Protein AF-A0A530RFY1-F1 (afdb_monomer_lite)

Foldseek 3Di:
DDDDDDDDDDDDDDDDDDPPPVVVLVPDDPVVNVVVVVVVVVVVVVVVVVVVVVVVVVVVVVVVVVVVVVVLVVLVVVLVVLLVQLVVLLVVCLVVVDPVSVVSNVVSVVSNVVSLVVNCVPPVPLSVLLVVLVVLLSVLSVVLSVCVVVVNNVSSVVSNVSSVVSSVVNVD

Sequence (172 aa):
MSVLEQTPHEVEALPAPSKSLGRRLASLPIAARVAALTAAGLISLIVSSILLTQALYRSADRTADTKALFDLAATAAAAHVTFGELRYWLTDLSVSLLMNSQRNAEQARERLLDQLDGLSKSSPDAVREIRVEIDDYVKRALEAADSYTQDNRIIGNALLAEARTYSTNVDA

Radius of gyration: 38.94 Å; chains: 1; bounding box: 85×67×97 Å

pLDDT: mean 86.23, std 17.05, range [37.0, 98.81]

Structure (mmCIF, N/CA/C/O backbone):
data_AF-A0A530RFY1-F1
#
_entry.id   AF-A0A530RFY1-F1
#
loop_
_atom_site.group_PDB
_atom_site.id
_atom_site.type_symbol
_atom_site.label_atom_id
_atom_site.label_alt_id
_atom_site.label_comp_id
_atom_site.label_asym_id
_atom_site.label_entity_id
_atom_site.label_seq_id
_atom_site.pdbx_PDB_ins_code
_atom_site.Cartn_x
_atom_site.Cartn_y
_atom_site.Cartn_z
_atom_site.occupancy
_atom_site.B_iso_or_equiv
_atom_site.auth_seq_id
_atom_site.auth_comp_id
_atom_site.auth_asym_id
_atom_site.auth_atom_id
_atom_site.pdbx_PDB_model_num
ATOM 1 N N . MET A 1 1 ? 68.511 -50.117 -68.910 1.00 37.00 1 MET A N 1
ATOM 2 C CA . MET A 1 1 ? 67.468 -49.495 -69.754 1.00 37.00 1 MET A CA 1
ATOM 3 C C . MET A 1 1 ? 66.432 -48.882 -68.816 1.00 37.00 1 MET A C 1
ATOM 5 O O . MET A 1 1 ? 65.957 -49.624 -67.971 1.00 37.00 1 MET A O 1
ATOM 9 N N . SER A 1 2 ? 66.181 -47.568 -68.953 1.00 40.78 2 SER A N 1
ATOM 10 C CA . SER A 1 2 ? 65.170 -46.695 -68.292 1.00 40.78 2 SER A CA 1
ATOM 11 C C . SER A 1 2 ? 65.228 -46.569 -66.758 1.00 40.78 2 SER A C 1
ATOM 13 O O . SER A 1 2 ? 65.014 -47.549 -66.062 1.00 40.78 2 SER A O 1
ATOM 15 N N . VAL A 1 3 ? 65.663 -45.453 -66.147 1.00 45.31 3 VAL A N 1
ATOM 16 C CA . VAL A 1 3 ? 65.181 -44.041 -66.160 1.00 45.31 3 VAL A CA 1
ATOM 17 C C . VAL A 1 3 ? 63.769 -43.883 -65.586 1.00 45.31 3 VAL A C 1
ATOM 19 O O . VAL A 1 3 ? 62.827 -44.369 -66.201 1.00 45.31 3 VAL A O 1
ATOM 22 N N . LEU A 1 4 ? 63.683 -43.185 -64.440 1.00 43.56 4 LEU A N 1
ATOM 23 C CA . LEU A 1 4 ? 62.616 -42.280 -63.952 1.00 43.56 4 LEU A CA 1
ATOM 24 C C . LEU A 1 4 ? 63.013 -41.844 -62.520 1.00 43.56 4 LEU A C 1
ATOM 26 O O . LEU A 1 4 ? 62.895 -42.614 -61.573 1.00 43.56 4 LEU A O 1
ATOM 30 N N . GLU A 1 5 ? 63.874 -40.833 -62.397 1.00 42.12 5 GLU A N 1
ATOM 31 C CA . GLU A 1 5 ? 63.531 -39.439 -62.040 1.00 42.12 5 GLU A CA 1
ATOM 32 C C . GLU A 1 5 ? 62.820 -39.279 -60.684 1.00 42.12 5 GLU A C 1
ATOM 34 O O . GLU A 1 5 ? 61.626 -39.515 -60.529 1.00 42.12 5 GLU A O 1
ATOM 39 N N . GLN A 1 6 ? 63.609 -38.838 -59.698 1.00 47.78 6 GLN A N 1
ATOM 40 C CA . GLN A 1 6 ? 63.170 -38.296 -58.416 1.00 47.78 6 GLN A CA 1
ATOM 41 C C . GLN A 1 6 ? 62.725 -36.837 -58.602 1.00 47.78 6 GLN A C 1
ATOM 43 O O . GLN A 1 6 ? 63.514 -36.008 -59.051 1.00 47.78 6 GLN A O 1
ATOM 48 N N . THR A 1 7 ? 61.511 -36.498 -58.175 1.00 48.09 7 THR A N 1
ATOM 49 C CA . THR A 1 7 ? 61.071 -35.108 -57.963 1.00 48.09 7 THR A CA 1
ATOM 50 C C . THR A 1 7 ? 61.105 -34.780 -56.465 1.00 48.09 7 THR A C 1
ATOM 52 O O . THR A 1 7 ? 60.505 -35.530 -55.688 1.00 48.09 7 THR A O 1
ATOM 55 N N . PRO A 1 8 ? 61.776 -33.702 -56.018 1.00 50.97 8 PRO A N 1
ATOM 56 C CA . PRO A 1 8 ? 61.809 -33.319 -54.612 1.00 50.97 8 PRO A CA 1
ATOM 57 C C . PRO A 1 8 ? 60.616 -32.433 -54.221 1.00 50.97 8 PRO A C 1
ATOM 59 O O . PRO A 1 8 ? 60.064 -31.696 -55.032 1.00 50.97 8 PRO A O 1
ATOM 62 N N . HIS A 1 9 ? 60.258 -32.526 -52.941 1.00 47.88 9 HIS A N 1
ATOM 63 C CA . HIS A 1 9 ? 59.235 -31.758 -52.235 1.00 47.88 9 HIS A CA 1
ATOM 64 C C . HIS A 1 9 ? 59.316 -30.241 -52.471 1.00 47.88 9 HIS A C 1
ATOM 66 O O . HIS A 1 9 ? 60.335 -29.617 -52.177 1.00 47.88 9 HIS A O 1
ATOM 72 N N . GLU A 1 10 ? 58.204 -29.644 -52.899 1.00 45.47 10 GLU A N 1
ATOM 73 C CA . GLU A 1 10 ? 58.006 -28.196 -52.912 1.00 45.47 10 GLU A CA 1
ATOM 74 C C . GLU A 1 10 ? 57.271 -27.788 -51.625 1.00 45.47 10 GLU A C 1
ATOM 76 O O . GLU A 1 10 ? 56.160 -28.235 -51.341 1.00 45.47 10 GLU A O 1
ATOM 81 N N . VAL A 1 11 ? 57.951 -27.001 -50.791 1.00 52.50 11 VAL A N 1
ATOM 82 C CA . VAL A 1 11 ? 57.435 -26.463 -49.528 1.00 52.50 11 VAL A CA 1
ATOM 83 C C . VAL A 1 11 ? 56.533 -25.271 -49.851 1.00 52.50 11 VAL A C 1
ATOM 85 O O . VAL A 1 11 ? 57.000 -24.266 -50.384 1.00 52.50 11 VAL A O 1
ATOM 88 N N . GLU A 1 12 ? 55.248 -25.380 -49.518 1.00 49.00 12 GLU A N 1
ATOM 89 C CA . GLU A 1 12 ? 54.238 -24.336 -49.709 1.00 49.00 12 GLU A CA 1
ATOM 90 C C . GLU A 1 12 ? 54.563 -23.103 -48.843 1.00 49.00 12 GLU A C 1
ATOM 92 O O . GLU A 1 12 ? 54.410 -23.095 -47.620 1.00 49.00 12 GLU A O 1
ATOM 97 N N . ALA A 1 13 ? 55.073 -22.050 -49.483 1.00 52.84 13 ALA A N 1
ATOM 98 C CA . ALA A 1 13 ? 55.362 -20.774 -48.845 1.00 52.84 13 ALA A CA 1
ATOM 99 C C . ALA A 1 13 ? 54.069 -19.960 -48.655 1.00 52.84 13 ALA A C 1
ATOM 101 O O . ALA A 1 13 ? 53.411 -19.575 -49.621 1.00 52.84 13 ALA A O 1
ATOM 102 N N . LEU A 1 14 ? 53.736 -19.647 -47.399 1.00 57.25 14 LEU A N 1
ATOM 103 C CA . LEU A 1 14 ? 52.665 -18.715 -47.025 1.00 57.25 14 LEU A CA 1
ATOM 104 C C . LEU A 1 14 ? 52.838 -17.348 -47.733 1.00 57.25 14 LEU A C 1
ATOM 106 O O . LEU A 1 14 ? 53.945 -16.797 -47.725 1.00 57.25 14 LEU A O 1
ATOM 110 N N . PRO A 1 15 ? 51.774 -16.744 -48.301 1.00 54.53 15 PRO A N 1
ATOM 111 C CA . PRO A 1 15 ? 51.888 -15.470 -49.004 1.00 54.53 15 PRO A CA 1
ATOM 112 C C . PRO A 1 15 ? 52.220 -14.310 -48.049 1.00 54.53 15 PRO A C 1
ATOM 114 O O . PRO A 1 15 ? 51.528 -14.050 -47.065 1.00 54.53 15 PRO A O 1
ATOM 117 N N . ALA A 1 16 ? 53.290 -13.583 -48.380 1.00 60.00 16 ALA A N 1
ATOM 118 C CA . ALA A 1 16 ? 53.747 -12.378 -47.690 1.00 60.00 16 ALA A CA 1
ATOM 119 C C . ALA A 1 16 ? 52.758 -11.195 -47.843 1.00 60.00 16 ALA A C 1
ATOM 121 O O . ALA A 1 16 ? 52.100 -11.066 -48.879 1.00 60.00 16 ALA A O 1
ATOM 122 N N . PRO A 1 17 ? 52.682 -10.273 -46.861 1.00 54.69 17 PRO A N 1
ATOM 123 C CA . PRO A 1 17 ? 51.712 -9.178 -46.866 1.00 54.69 17 PRO A CA 1
ATOM 124 C C . PRO A 1 17 ? 51.957 -8.179 -48.009 1.00 54.69 17 PRO A C 1
ATOM 126 O O . PRO A 1 17 ? 53.096 -7.881 -48.381 1.00 54.69 17 PRO A O 1
ATOM 129 N N . SER A 1 18 ? 50.868 -7.636 -48.560 1.00 58.34 18 SER A N 1
ATOM 130 C CA . SER A 1 18 ? 50.826 -6.785 -49.754 1.00 58.34 18 SER A CA 1
ATOM 131 C C . SER A 1 18 ? 51.663 -5.497 -49.630 1.00 58.34 18 SER A C 1
ATOM 133 O O . SER A 1 18 ? 51.172 -4.439 -49.238 1.00 58.34 18 SER A O 1
ATOM 135 N N . LYS A 1 19 ? 52.934 -5.543 -50.046 1.00 54.78 19 LYS A N 1
ATOM 136 C CA . LYS A 1 19 ? 53.836 -4.372 -50.144 1.00 54.78 19 LYS A CA 1
ATOM 137 C C . LYS A 1 19 ? 53.555 -3.456 -51.355 1.00 54.78 19 LYS A C 1
ATOM 139 O O . LYS A 1 19 ? 54.286 -2.492 -51.582 1.00 54.78 19 LYS A O 1
ATOM 144 N N . SER A 1 20 ? 52.527 -3.737 -52.161 1.00 59.12 20 SER A N 1
ATOM 145 C CA . SER A 1 20 ? 52.275 -3.047 -53.440 1.00 59.12 20 SER A CA 1
ATOM 146 C C . SER A 1 20 ? 51.588 -1.682 -53.298 1.00 59.12 20 SER A C 1
ATOM 148 O O . SER A 1 20 ? 51.844 -0.785 -54.102 1.00 59.12 20 SER A O 1
ATOM 150 N N . LEU A 1 21 ? 50.766 -1.489 -52.263 1.00 58.84 21 LEU A N 1
ATOM 151 C CA . LEU A 1 21 ? 50.015 -0.247 -52.035 1.00 58.84 21 LEU A CA 1
ATOM 152 C C . LEU A 1 21 ? 50.929 0.928 -51.655 1.00 58.84 21 LEU A C 1
ATOM 154 O O . LEU A 1 21 ? 50.822 2.008 -52.234 1.00 58.84 21 LEU A O 1
ATOM 158 N N . GLY A 1 22 ? 51.894 0.703 -50.757 1.00 59.41 22 GLY A N 1
ATOM 159 C CA . GLY A 1 22 ? 52.815 1.750 -50.292 1.00 59.41 22 GLY A CA 1
ATOM 160 C C . GLY A 1 22 ? 53.727 2.306 -51.393 1.00 59.41 22 GLY A C 1
ATOM 161 O O . GLY A 1 22 ? 53.972 3.509 -51.446 1.00 59.41 22 GLY A O 1
ATOM 162 N N . ARG A 1 23 ? 54.172 1.457 -52.331 1.00 61.53 23 ARG A N 1
ATOM 163 C CA . ARG A 1 23 ? 55.023 1.879 -53.461 1.00 61.53 23 ARG A CA 1
ATOM 164 C C . ARG A 1 23 ? 54.277 2.744 -54.482 1.00 61.53 23 ARG A C 1
ATOM 166 O O . ARG A 1 23 ? 54.879 3.656 -55.035 1.00 61.53 23 ARG A O 1
ATOM 173 N N . ARG A 1 24 ? 52.980 2.495 -54.700 1.00 60.75 24 ARG A N 1
ATOM 174 C CA . ARG A 1 24 ? 52.136 3.270 -55.632 1.00 60.75 24 ARG A CA 1
ATOM 175 C C . ARG A 1 24 ? 51.738 4.641 -55.077 1.00 60.75 24 ARG A C 1
ATOM 177 O O . ARG A 1 24 ? 51.639 5.603 -55.828 1.00 60.75 24 ARG A O 1
ATOM 184 N N . LEU A 1 25 ? 51.570 4.758 -53.760 1.00 58.75 25 LEU A N 1
ATOM 185 C CA . LEU A 1 25 ? 51.363 6.049 -53.091 1.00 58.75 25 LEU A CA 1
ATOM 186 C C . LEU A 1 25 ? 52.637 6.913 -53.095 1.00 58.75 25 LEU A C 1
ATOM 188 O O . LEU A 1 25 ? 52.562 8.138 -53.194 1.00 58.75 25 LEU A O 1
ATOM 192 N N . ALA A 1 26 ? 53.812 6.278 -53.050 1.00 63.31 26 ALA A N 1
ATOM 193 C CA . ALA A 1 26 ? 55.115 6.941 -53.038 1.00 63.31 26 ALA A CA 1
ATOM 194 C C . ALA A 1 26 ? 55.567 7.519 -54.396 1.00 63.31 26 ALA A C 1
ATOM 196 O O . ALA A 1 26 ? 56.585 8.210 -54.435 1.00 63.31 26 ALA A O 1
ATOM 197 N N . SER A 1 27 ? 54.826 7.291 -55.485 1.00 69.19 27 SER A N 1
ATOM 198 C CA . SER A 1 27 ? 55.075 7.901 -56.803 1.00 69.19 27 SER A CA 1
ATOM 199 C C . SER A 1 27 ? 54.129 9.061 -57.135 1.00 69.19 27 SER A C 1
ATOM 201 O O . SER A 1 27 ? 54.271 9.687 -58.179 1.00 69.19 27 SER A O 1
ATOM 203 N N . LEU A 1 28 ? 53.161 9.365 -56.265 1.00 70.81 28 LEU A N 1
ATOM 204 C CA . LEU A 1 28 ? 52.209 10.461 -56.467 1.00 70.81 28 LEU A CA 1
ATOM 205 C C . LEU A 1 28 ? 52.818 11.821 -56.089 1.00 70.81 28 LEU A C 1
ATOM 207 O O . LEU A 1 28 ? 53.654 11.867 -55.175 1.00 70.81 28 LEU A O 1
ATOM 211 N N . PRO A 1 29 ? 52.378 12.932 -56.714 1.00 80.12 29 PRO A N 1
ATOM 212 C CA . PRO A 1 29 ? 52.740 14.275 -56.268 1.00 80.12 29 PRO A CA 1
ATOM 213 C C . PRO A 1 29 ? 52.280 14.497 -54.820 1.00 80.12 29 PRO A C 1
ATOM 215 O O . PRO A 1 29 ? 51.269 13.945 -54.381 1.00 80.12 29 PRO A O 1
ATOM 218 N N . ILE A 1 30 ? 53.022 15.312 -54.066 1.00 78.88 30 ILE A N 1
ATOM 219 C CA . ILE A 1 30 ? 52.815 15.531 -52.621 1.00 78.88 30 ILE A CA 1
ATOM 220 C C . ILE A 1 30 ? 51.365 15.939 -52.314 1.00 78.88 30 ILE A C 1
ATOM 222 O O . ILE A 1 30 ? 50.759 15.391 -51.395 1.00 78.88 30 ILE A O 1
ATOM 226 N N . ALA A 1 31 ? 50.772 16.807 -53.142 1.00 79.69 31 ALA A N 1
ATOM 227 C CA . ALA A 1 31 ? 49.379 17.238 -53.009 1.00 79.69 31 ALA A CA 1
ATOM 228 C C . ALA A 1 31 ? 48.372 16.071 -53.056 1.00 79.69 31 ALA A C 1
ATOM 230 O O . ALA A 1 31 ? 47.438 16.031 -52.259 1.00 79.69 31 ALA A O 1
ATOM 231 N N . ALA A 1 32 ? 48.589 15.079 -53.926 1.00 80.44 32 ALA A N 1
ATOM 232 C CA . ALA A 1 32 ? 47.716 13.909 -54.026 1.00 80.44 32 ALA A CA 1
ATOM 233 C C . ALA A 1 32 ? 47.845 12.977 -52.808 1.00 80.44 32 ALA A C 1
ATOM 235 O O . ALA A 1 32 ? 46.864 12.365 -52.394 1.00 80.44 32 ALA A O 1
ATOM 236 N N . ARG A 1 33 ? 49.031 12.898 -52.188 1.00 81.62 33 ARG A N 1
ATOM 237 C CA . ARG A 1 33 ? 49.229 12.126 -50.947 1.00 81.62 33 ARG A CA 1
ATOM 238 C C . ARG A 1 33 ? 48.531 12.776 -49.761 1.00 81.62 33 ARG A C 1
ATOM 240 O O . ARG A 1 33 ? 47.901 12.077 -48.975 1.00 81.62 33 ARG A O 1
ATOM 247 N N . VAL A 1 34 ? 48.629 14.102 -49.654 1.00 84.62 34 VAL A N 1
ATOM 248 C CA . VAL A 1 34 ? 47.925 14.871 -48.621 1.00 84.62 34 VAL A CA 1
ATOM 249 C C . VAL A 1 34 ? 46.415 14.712 -48.792 1.00 84.62 34 VAL A C 1
ATOM 251 O O . VAL A 1 34 ? 45.743 14.348 -47.833 1.00 84.62 34 VAL A O 1
ATOM 254 N N . ALA A 1 35 ? 45.894 14.854 -50.016 1.00 86.75 35 ALA A N 1
ATOM 255 C CA . ALA A 1 35 ? 44.474 14.638 -50.301 1.00 86.75 35 ALA A CA 1
ATOM 256 C C . ALA A 1 35 ? 44.002 13.219 -49.924 1.00 86.75 35 ALA A C 1
ATOM 258 O O . ALA A 1 35 ? 42.944 13.064 -49.316 1.00 86.75 35 ALA A O 1
ATOM 259 N N . ALA A 1 36 ? 44.803 12.188 -50.217 1.00 85.94 36 ALA A N 1
ATOM 260 C CA . ALA A 1 36 ? 44.495 10.809 -49.839 1.00 85.94 36 ALA A CA 1
ATOM 261 C C . ALA A 1 36 ? 44.482 10.597 -48.312 1.00 85.94 36 ALA A C 1
ATOM 263 O O . ALA A 1 36 ? 43.604 9.905 -47.799 1.00 85.94 36 ALA A O 1
ATOM 264 N N . LEU A 1 37 ? 45.414 11.215 -47.576 1.00 87.31 37 LEU A N 1
ATOM 265 C CA . LEU A 1 37 ? 45.457 11.158 -46.109 1.00 87.31 37 LEU A CA 1
ATOM 266 C C . LEU A 1 37 ? 44.245 11.849 -45.477 1.00 87.31 37 LEU A C 1
ATOM 268 O O . LEU A 1 37 ? 43.631 11.296 -44.566 1.00 87.31 37 LEU A O 1
ATOM 272 N N . THR A 1 38 ? 43.862 13.023 -45.979 1.00 90.69 38 THR A N 1
ATOM 273 C CA . THR A 1 38 ? 42.673 13.738 -45.501 1.00 90.69 38 THR A CA 1
ATOM 274 C C . THR A 1 38 ? 41.399 12.947 -45.785 1.00 90.69 38 THR A C 1
ATOM 276 O O . THR A 1 38 ? 40.555 12.814 -44.901 1.00 90.69 38 THR A O 1
ATOM 279 N N . ALA A 1 39 ? 41.278 12.359 -46.980 1.00 90.62 39 ALA A N 1
ATOM 280 C CA . ALA A 1 39 ? 40.149 11.502 -47.330 1.00 90.62 39 ALA A CA 1
ATOM 281 C C . ALA A 1 39 ? 40.060 10.271 -46.414 1.00 90.62 39 ALA A C 1
ATOM 283 O O . ALA A 1 39 ? 38.983 9.957 -45.912 1.00 90.62 39 ALA A O 1
ATOM 284 N N . ALA A 1 40 ? 41.188 9.615 -46.125 1.00 90.88 40 ALA A N 1
ATOM 285 C CA . ALA A 1 40 ? 41.234 8.495 -45.186 1.00 90.88 40 ALA A CA 1
ATOM 286 C C . ALA A 1 40 ? 40.825 8.915 -43.763 1.00 90.88 40 ALA A C 1
ATOM 288 O O . ALA A 1 40 ? 40.070 8.201 -43.102 1.00 90.88 40 ALA A O 1
ATOM 289 N N . GLY A 1 41 ? 41.267 10.092 -43.308 1.00 91.19 41 GLY A N 1
ATOM 290 C CA . GLY A 1 41 ? 40.858 10.665 -42.025 1.00 91.19 41 GLY A CA 1
ATOM 291 C C . GLY A 1 41 ? 39.352 10.926 -41.949 1.00 91.19 41 GLY A C 1
ATOM 292 O O . GLY A 1 41 ? 38.708 10.525 -40.983 1.00 91.19 41 GLY A O 1
ATOM 293 N N . LEU A 1 42 ? 38.766 11.524 -42.990 1.00 94.56 42 LEU A N 1
ATOM 294 C CA . LEU A 1 42 ? 37.323 11.772 -43.066 1.00 94.56 42 LEU A CA 1
ATOM 295 C C . LEU A 1 42 ? 36.514 10.472 -43.073 1.00 94.56 42 LEU A C 1
ATOM 297 O O . LEU A 1 42 ? 35.532 10.360 -42.342 1.00 94.56 42 LEU A O 1
ATOM 301 N N . ILE A 1 43 ? 36.946 9.468 -43.840 1.00 94.25 43 ILE A N 1
ATOM 302 C CA . ILE A 1 43 ? 36.303 8.147 -43.858 1.00 94.25 43 ILE A CA 1
ATOM 303 C C . ILE A 1 43 ? 36.362 7.509 -42.467 1.00 94.25 43 ILE A C 1
ATOM 305 O O . ILE A 1 43 ? 35.352 6.993 -41.996 1.00 94.25 43 ILE A O 1
ATOM 309 N N . SER A 1 44 ? 37.505 7.593 -41.780 1.00 92.25 44 SER A N 1
ATOM 310 C CA . SER A 1 44 ? 37.652 7.095 -40.408 1.00 92.25 44 SER A CA 1
ATOM 311 C C . SER A 1 44 ? 36.664 7.763 -39.442 1.00 92.25 44 SER A C 1
ATOM 313 O O . SER A 1 44 ? 36.008 7.076 -38.658 1.00 92.25 44 SER A O 1
ATOM 315 N N . LEU A 1 45 ? 36.474 9.084 -39.543 1.00 92.38 45 LEU A N 1
ATOM 316 C CA . LEU A 1 45 ? 35.499 9.816 -38.725 1.00 92.38 45 LEU A CA 1
ATOM 317 C C . LEU A 1 45 ? 34.054 9.408 -39.028 1.00 92.38 45 LEU A C 1
ATOM 319 O O . LEU A 1 45 ? 33.276 9.207 -38.098 1.00 92.38 45 LEU A O 1
ATOM 323 N N . ILE A 1 46 ? 33.698 9.245 -40.304 1.00 93.19 46 ILE A N 1
ATOM 324 C CA . ILE A 1 46 ? 32.353 8.820 -40.718 1.00 93.19 46 ILE A CA 1
ATOM 325 C C . ILE A 1 46 ? 32.064 7.403 -40.212 1.00 93.19 46 ILE A C 1
ATOM 327 O O . ILE A 1 46 ? 31.015 7.163 -39.620 1.00 93.19 46 ILE A O 1
ATOM 331 N N . VAL A 1 47 ? 33.008 6.474 -40.383 1.00 93.00 47 VAL A N 1
ATOM 332 C CA . VAL A 1 47 ? 32.878 5.096 -39.890 1.00 93.00 47 VAL A CA 1
ATOM 333 C C . VAL A 1 47 ? 32.761 5.081 -38.369 1.00 93.00 47 VAL A C 1
ATOM 335 O O . VAL A 1 47 ? 31.862 4.433 -37.841 1.00 93.00 47 VAL A O 1
ATOM 338 N N . SER A 1 48 ? 33.606 5.835 -37.663 1.00 91.00 48 SER A N 1
ATOM 339 C CA . SER A 1 48 ? 33.537 5.963 -36.205 1.00 91.00 48 SER A CA 1
ATOM 340 C C . SER A 1 48 ? 32.185 6.516 -35.748 1.00 91.00 48 SER A C 1
ATOM 342 O O . SER A 1 48 ? 31.558 5.949 -34.857 1.00 91.00 48 SER A O 1
ATOM 344 N N . SER A 1 49 ? 31.679 7.559 -36.413 1.00 89.69 49 SER A N 1
ATOM 345 C CA . SER A 1 49 ? 30.365 8.137 -36.127 1.00 89.69 49 SER A CA 1
ATOM 346 C C . SER A 1 49 ? 29.241 7.121 -36.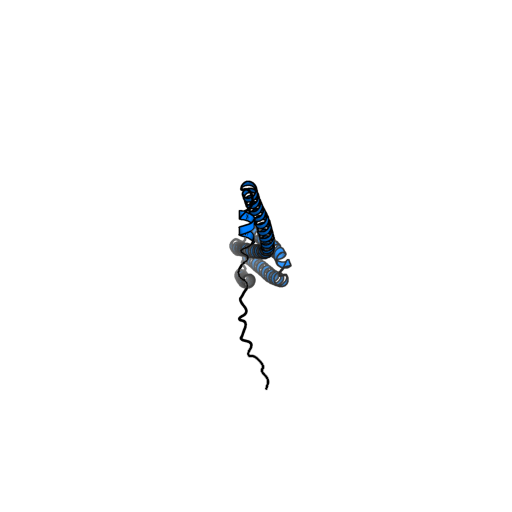330 1.00 89.69 49 SER A C 1
ATOM 348 O O . SER A 1 49 ? 28.413 6.966 -35.439 1.00 89.69 49 SER A O 1
ATOM 350 N N . ILE A 1 50 ? 29.239 6.374 -37.438 1.00 89.31 50 ILE A N 1
ATOM 351 C CA . ILE A 1 50 ? 28.226 5.344 -37.713 1.00 89.31 50 ILE A CA 1
ATOM 352 C C . ILE A 1 50 ? 28.290 4.220 -36.672 1.00 89.31 50 ILE A C 1
ATOM 354 O O . ILE A 1 50 ? 27.255 3.813 -36.142 1.00 89.31 50 ILE A O 1
ATOM 358 N N . LEU A 1 51 ? 29.491 3.732 -36.348 1.00 86.88 51 LEU A N 1
ATOM 359 C CA . LEU A 1 51 ? 29.680 2.684 -35.344 1.00 86.88 51 LEU A CA 1
ATOM 360 C C . LEU A 1 51 ? 29.229 3.149 -33.956 1.00 86.88 51 LEU A C 1
ATOM 362 O O . LEU A 1 51 ? 28.553 2.394 -33.255 1.00 86.88 51 LEU A O 1
ATOM 366 N N . LEU A 1 52 ? 29.539 4.394 -33.582 1.00 84.31 52 LEU A N 1
ATOM 367 C CA . LEU A 1 52 ? 29.117 4.991 -32.319 1.00 84.31 52 LEU A CA 1
ATOM 368 C C . LEU A 1 52 ? 27.594 5.135 -32.263 1.00 84.31 52 LEU A C 1
ATOM 370 O O . LEU A 1 52 ? 26.978 4.716 -31.289 1.00 84.31 52 LEU A O 1
ATOM 374 N N . THR A 1 53 ? 26.965 5.639 -33.325 1.00 83.19 53 THR A N 1
ATOM 375 C CA . THR A 1 53 ? 25.506 5.753 -33.423 1.00 83.19 53 THR A CA 1
ATOM 376 C C . THR A 1 53 ? 24.830 4.383 -33.322 1.00 83.19 53 THR A C 1
ATOM 378 O O . THR A 1 53 ? 23.885 4.220 -32.555 1.00 83.19 53 THR A O 1
ATOM 381 N N . GLN A 1 54 ? 25.341 3.357 -34.008 1.00 79.56 54 GLN A N 1
ATOM 382 C CA . GLN A 1 54 ? 24.807 1.993 -33.909 1.00 79.56 54 GLN A CA 1
ATOM 383 C C . GLN A 1 54 ? 25.016 1.355 -32.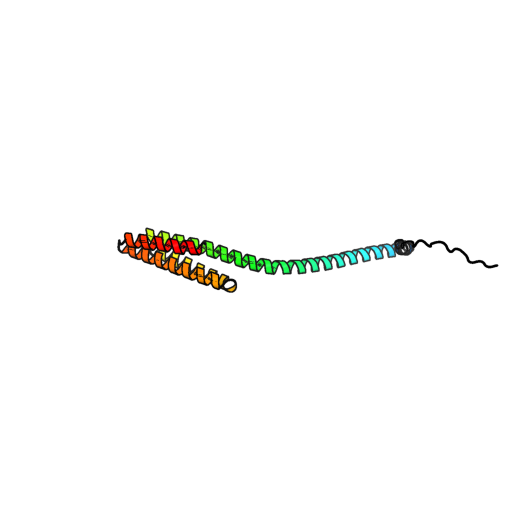530 1.00 79.56 54 GLN A C 1
ATOM 385 O O . GLN A 1 54 ? 24.198 0.536 -32.108 1.00 79.56 54 GLN A O 1
ATOM 390 N N . ALA A 1 55 ? 26.119 1.664 -31.846 1.00 76.88 55 ALA A N 1
ATOM 391 C CA . ALA A 1 55 ? 26.371 1.197 -30.486 1.00 76.88 55 ALA A CA 1
ATOM 392 C C . ALA A 1 55 ? 25.444 1.890 -29.477 1.00 76.88 55 ALA A C 1
ATOM 394 O O . ALA A 1 55 ? 24.910 1.227 -28.588 1.00 76.88 55 ALA A O 1
ATOM 395 N N . LEU A 1 56 ? 25.194 3.192 -29.649 1.00 72.31 56 LEU A N 1
ATOM 396 C CA . LEU A 1 56 ? 24.260 3.967 -28.833 1.00 72.31 56 LEU A CA 1
ATOM 397 C C . LEU A 1 56 ? 22.813 3.496 -29.017 1.00 72.31 56 LEU A C 1
ATOM 399 O O . LEU A 1 56 ? 22.148 3.238 -28.020 1.00 72.31 56 LEU A O 1
ATOM 403 N N . TYR A 1 57 ? 22.351 3.275 -30.254 1.00 70.94 57 TYR A N 1
ATOM 404 C CA . TYR A 1 57 ? 21.005 2.737 -30.501 1.00 70.94 57 TYR A CA 1
ATOM 405 C C . TYR A 1 57 ? 20.821 1.327 -29.918 1.00 70.94 57 TYR A C 1
ATOM 407 O O . TYR A 1 57 ? 19.819 1.062 -29.264 1.00 70.94 57 TYR A O 1
ATOM 415 N N . ARG A 1 58 ? 21.822 0.443 -30.040 1.00 66.50 58 ARG A N 1
ATOM 416 C CA . ARG A 1 58 ? 21.789 -0.892 -29.406 1.00 66.50 58 ARG A CA 1
ATOM 417 C C . ARG A 1 58 ? 21.848 -0.858 -27.874 1.00 66.50 58 ARG A C 1
ATOM 419 O O . ARG A 1 58 ? 21.441 -1.826 -27.236 1.00 66.50 58 ARG A O 1
ATOM 426 N N . SER A 1 59 ? 22.394 0.208 -27.288 1.00 61.09 59 SER A N 1
ATOM 427 C CA . SER A 1 59 ? 22.486 0.383 -25.830 1.00 61.09 59 SER A CA 1
ATOM 428 C C . SER A 1 59 ? 21.226 1.037 -25.252 1.00 61.09 59 SER A C 1
ATOM 430 O O . SER A 1 59 ? 20.839 0.734 -24.124 1.00 61.09 59 SER A O 1
ATOM 432 N N . ALA A 1 60 ? 20.551 1.879 -26.039 1.00 61.53 60 ALA A N 1
ATOM 433 C CA . ALA A 1 60 ? 19.270 2.479 -25.686 1.00 61.53 60 ALA A CA 1
ATOM 434 C C . ALA A 1 60 ? 18.164 1.418 -25.526 1.00 61.53 60 ALA A C 1
ATOM 436 O O . ALA A 1 60 ? 17.461 1.440 -24.519 1.00 61.53 60 ALA A O 1
ATOM 437 N N . ASP A 1 61 ? 18.083 0.429 -26.427 1.00 62.88 61 ASP A N 1
ATOM 438 C CA . ASP A 1 61 ? 17.077 -0.648 -26.341 1.00 62.88 61 ASP A CA 1
ATOM 439 C C . ASP A 1 61 ? 17.217 -1.509 -25.074 1.00 62.88 61 ASP A C 1
ATOM 441 O O . ASP A 1 61 ? 16.222 -1.861 -24.448 1.00 62.88 61 ASP A O 1
ATOM 445 N N . ARG A 1 62 ? 18.443 -1.775 -24.600 1.00 59.00 62 ARG A N 1
ATOM 446 C CA . ARG A 1 62 ? 18.658 -2.527 -23.342 1.00 59.00 62 ARG A CA 1
ATOM 447 C C . ARG A 1 62 ? 18.257 -1.747 -22.083 1.00 59.00 62 ARG A C 1
ATOM 449 O O . ARG A 1 62 ? 18.110 -2.330 -21.009 1.00 59.00 62 ARG A O 1
ATOM 456 N N . THR A 1 63 ? 18.098 -0.430 -22.199 1.00 61.44 63 THR A N 1
ATOM 457 C CA . THR A 1 63 ? 17.706 0.439 -21.082 1.00 61.44 63 THR A CA 1
ATOM 458 C C . THR A 1 63 ? 16.187 0.428 -20.875 1.00 61.44 63 THR A C 1
ATOM 460 O O . THR A 1 63 ? 15.730 0.595 -19.745 1.00 61.44 63 THR A O 1
ATOM 463 N N . ALA A 1 64 ? 15.398 0.170 -21.924 1.00 65.31 64 ALA A N 1
ATOM 464 C CA . ALA A 1 64 ? 13.937 0.154 -21.846 1.00 65.31 64 ALA A CA 1
ATOM 465 C C . ALA A 1 64 ? 13.397 -1.013 -20.997 1.00 65.31 64 ALA A C 1
ATOM 467 O O . ALA A 1 64 ? 12.598 -0.783 -20.090 1.00 65.31 64 ALA A O 1
ATOM 468 N N . ASP A 1 65 ? 13.896 -2.236 -21.203 1.00 65.69 65 ASP A N 1
ATOM 469 C CA . ASP A 1 65 ? 13.490 -3.408 -20.405 1.00 65.69 65 ASP A CA 1
ATOM 470 C C . ASP A 1 65 ? 13.900 -3.266 -18.933 1.00 65.69 65 ASP A C 1
ATOM 472 O O . ASP A 1 65 ? 13.155 -3.592 -18.008 1.00 65.69 65 ASP A O 1
ATOM 476 N N . THR A 1 66 ? 15.080 -2.689 -18.710 1.00 74.50 66 THR A N 1
ATOM 477 C CA . THR A 1 66 ? 15.599 -2.390 -17.375 1.00 74.50 66 THR A CA 1
ATOM 478 C C . THR A 1 66 ? 14.720 -1.356 -16.656 1.00 74.50 66 THR A C 1
ATOM 480 O O . THR A 1 66 ? 14.486 -1.466 -15.452 1.00 74.50 66 THR A O 1
ATOM 483 N N . LYS A 1 67 ? 14.168 -0.379 -17.388 1.00 83.88 67 LYS A N 1
ATOM 484 C CA . LYS A 1 67 ? 13.252 0.625 -16.834 1.00 83.88 67 LYS A CA 1
ATOM 485 C C . LYS A 1 67 ? 11.964 -0.008 -16.301 1.00 83.88 67 LYS A C 1
ATOM 487 O O . LYS A 1 67 ? 11.547 0.343 -15.204 1.00 83.88 67 LYS A O 1
ATOM 492 N N . ALA A 1 68 ? 11.357 -0.942 -17.035 1.00 83.56 68 ALA A N 1
ATOM 493 C CA . ALA A 1 68 ? 10.109 -1.580 -16.610 1.00 83.56 68 ALA A CA 1
ATOM 494 C C . ALA A 1 68 ? 10.271 -2.350 -15.287 1.00 83.56 68 ALA A C 1
ATOM 496 O O . ALA A 1 68 ? 9.416 -2.263 -14.405 1.00 83.56 68 ALA A O 1
ATOM 497 N N . LEU A 1 69 ? 11.398 -3.048 -15.118 1.00 86.31 69 LEU A N 1
ATOM 498 C CA . LEU A 1 69 ? 11.728 -3.729 -13.863 1.00 86.31 69 LEU A CA 1
ATOM 499 C C . LEU A 1 69 ? 11.950 -2.741 -12.713 1.00 86.31 69 LEU A C 1
ATOM 501 O O . LEU A 1 69 ? 11.463 -2.973 -11.607 1.00 86.31 69 LEU A O 1
ATOM 505 N N . PHE A 1 70 ? 12.643 -1.627 -12.966 1.00 90.81 70 PHE A N 1
ATOM 506 C CA . PHE A 1 70 ? 12.820 -0.580 -11.959 1.00 90.81 70 PHE A CA 1
ATOM 507 C C . PHE A 1 70 ? 11.501 0.088 -11.564 1.00 90.81 70 PHE A C 1
ATOM 509 O O . PHE A 1 70 ? 11.279 0.301 -10.376 1.00 90.81 70 PHE A O 1
ATOM 516 N N . ASP A 1 71 ? 10.614 0.377 -12.517 1.00 90.38 71 ASP A N 1
ATOM 517 C CA . ASP A 1 71 ? 9.297 0.960 -12.239 1.00 90.38 71 ASP A CA 1
ATOM 518 C C . ASP A 1 71 ? 8.432 0.004 -11.393 1.00 90.38 71 ASP A C 1
ATOM 520 O O . ASP A 1 71 ? 7.757 0.434 -10.452 1.00 90.38 71 ASP A O 1
ATOM 524 N N . LEU A 1 72 ? 8.484 -1.302 -11.691 1.00 91.56 72 LEU A N 1
ATOM 525 C CA . LEU A 1 72 ? 7.799 -2.336 -10.913 1.00 91.56 72 LEU A CA 1
ATOM 526 C C . LEU A 1 72 ? 8.345 -2.402 -9.481 1.00 91.56 72 LEU A C 1
ATOM 528 O O . LEU A 1 72 ? 7.572 -2.350 -8.525 1.00 91.56 72 LEU A O 1
ATOM 532 N N . ALA A 1 73 ? 9.670 -2.457 -9.327 1.00 93.38 73 ALA A N 1
ATOM 533 C CA . ALA A 1 73 ? 10.322 -2.473 -8.020 1.00 93.38 73 ALA A CA 1
ATOM 534 C C . ALA A 1 73 ? 10.036 -1.195 -7.215 1.00 93.38 73 ALA A C 1
ATOM 536 O O . ALA A 1 73 ? 9.780 -1.266 -6.016 1.00 93.38 73 ALA A O 1
ATOM 537 N N . ALA A 1 74 ? 10.023 -0.030 -7.869 1.00 94.56 74 ALA A N 1
ATOM 538 C CA . ALA A 1 74 ? 9.698 1.243 -7.235 1.00 94.56 74 ALA A CA 1
ATOM 539 C C . ALA A 1 74 ? 8.243 1.281 -6.749 1.00 94.56 74 ALA A C 1
ATOM 541 O O . ALA A 1 74 ? 7.977 1.745 -5.641 1.00 94.56 74 ALA A O 1
ATOM 542 N N . THR A 1 75 ? 7.308 0.750 -7.541 1.00 95.88 75 THR A N 1
ATOM 543 C CA . THR A 1 75 ? 5.892 0.665 -7.158 1.00 95.88 75 THR A CA 1
ATOM 544 C C . THR A 1 75 ? 5.696 -0.310 -5.995 1.00 95.88 75 THR A C 1
ATOM 546 O O . THR A 1 75 ? 4.977 0.008 -5.052 1.00 95.88 75 THR A O 1
ATOM 549 N N . ALA A 1 76 ? 6.387 -1.454 -6.003 1.00 96.31 76 ALA A N 1
ATOM 550 C CA . ALA A 1 76 ? 6.364 -2.411 -4.896 1.00 96.31 76 ALA A CA 1
ATOM 551 C C . ALA A 1 76 ? 6.950 -1.816 -3.605 1.00 96.31 76 ALA A C 1
ATOM 553 O O . ALA A 1 76 ? 6.359 -1.949 -2.536 1.00 96.31 76 ALA A O 1
ATOM 554 N N . ALA A 1 77 ? 8.067 -1.089 -3.700 1.00 96.31 77 ALA A N 1
ATOM 555 C CA . ALA A 1 77 ? 8.652 -0.389 -2.560 1.00 96.31 77 ALA A CA 1
ATOM 556 C C . ALA A 1 77 ? 7.712 0.697 -2.006 1.00 96.31 77 ALA A C 1
ATOM 558 O O . ALA A 1 77 ? 7.556 0.819 -0.792 1.00 96.31 77 ALA A O 1
ATOM 559 N N . ALA A 1 78 ? 7.047 1.457 -2.882 1.00 97.31 78 ALA A N 1
ATOM 560 C CA . ALA A 1 78 ? 6.057 2.453 -2.478 1.00 97.31 78 ALA A CA 1
ATOM 561 C C . ALA A 1 78 ? 4.839 1.816 -1.784 1.00 97.31 78 ALA A C 1
ATOM 563 O O . ALA A 1 78 ? 4.385 2.340 -0.764 1.00 97.31 78 ALA A O 1
ATOM 564 N N . ALA A 1 79 ? 4.364 0.670 -2.284 1.00 98.12 79 ALA A N 1
ATOM 565 C CA . ALA A 1 79 ? 3.316 -0.126 -1.645 1.00 98.12 79 ALA A CA 1
ATOM 566 C C . ALA A 1 79 ? 3.727 -0.575 -0.240 1.00 98.12 79 ALA A C 1
ATOM 568 O O . ALA A 1 79 ? 2.991 -0.346 0.715 1.00 98.12 79 ALA A O 1
ATOM 569 N N . HIS A 1 80 ? 4.934 -1.117 -0.081 1.00 97.62 80 HIS A N 1
ATOM 570 C CA . HIS A 1 80 ? 5.435 -1.540 1.226 1.00 97.62 80 HIS A CA 1
ATOM 571 C C . HIS A 1 80 ? 5.515 -0.378 2.235 1.00 97.62 80 HIS A C 1
ATOM 573 O O . HIS A 1 80 ? 5.057 -0.501 3.371 1.00 97.62 80 HIS A O 1
ATOM 579 N N . VAL A 1 81 ? 6.023 0.789 1.818 1.00 98.31 81 VAL A N 1
ATOM 580 C CA . VAL A 1 81 ? 6.055 1.987 2.678 1.00 98.31 81 VAL A CA 1
ATOM 581 C C . VAL A 1 81 ? 4.643 2.430 3.067 1.00 98.31 81 VAL A C 1
ATOM 583 O O . VAL A 1 81 ? 4.377 2.682 4.242 1.00 98.31 81 VAL A O 1
ATOM 586 N N . THR A 1 82 ? 3.721 2.479 2.104 1.00 98.69 82 THR A N 1
ATOM 587 C CA . THR A 1 82 ? 2.333 2.915 2.334 1.00 98.69 82 THR A CA 1
ATOM 588 C C . THR A 1 82 ? 1.574 1.929 3.230 1.00 98.69 82 THR A C 1
ATOM 590 O O . THR A 1 82 ? 0.784 2.342 4.079 1.00 98.69 82 THR A O 1
ATOM 593 N N . PHE A 1 83 ? 1.861 0.630 3.128 1.00 98.75 83 PHE A N 1
ATOM 594 C CA . PHE A 1 83 ? 1.362 -0.373 4.067 1.00 98.75 83 PHE A CA 1
ATOM 595 C C . PHE A 1 83 ? 1.882 -0.136 5.494 1.00 98.75 83 PHE A C 1
ATOM 597 O O . PHE A 1 83 ? 1.114 -0.199 6.457 1.00 98.75 83 PHE A O 1
ATOM 604 N N . GLY A 1 84 ? 3.154 0.242 5.643 1.00 98.38 84 GLY A N 1
ATOM 605 C CA . GLY A 1 84 ? 3.708 0.683 6.923 1.00 98.38 84 GLY A CA 1
ATOM 606 C C . GLY A 1 84 ? 2.970 1.891 7.520 1.00 98.38 84 GLY A C 1
ATOM 607 O O . GLY A 1 84 ? 2.696 1.902 8.722 1.00 98.38 84 GLY A O 1
ATOM 608 N N . GLU A 1 85 ? 2.598 2.875 6.693 1.00 98.69 85 GLU A N 1
ATOM 609 C CA . GLU A 1 85 ? 1.779 4.024 7.113 1.00 98.69 85 GLU A CA 1
ATOM 610 C C . GLU A 1 85 ? 0.378 3.595 7.566 1.00 98.69 85 GLU A C 1
ATOM 612 O O . GLU A 1 85 ? -0.088 4.033 8.617 1.00 98.69 85 GLU A O 1
ATOM 617 N N . LEU A 1 86 ? -0.282 2.710 6.813 1.00 98.81 86 LEU A N 1
ATOM 618 C CA . LEU A 1 86 ? -1.578 2.143 7.193 1.00 98.81 86 LEU A CA 1
ATOM 619 C C . LEU A 1 86 ? -1.496 1.464 8.567 1.00 98.81 86 LEU A C 1
ATOM 621 O O . LEU A 1 86 ? -2.317 1.736 9.446 1.00 98.81 86 LEU A O 1
ATOM 625 N N . ARG A 1 87 ? -0.467 0.634 8.780 1.00 98.44 87 ARG A N 1
ATOM 626 C CA . ARG A 1 87 ? -0.238 -0.048 10.059 1.00 98.44 87 ARG A CA 1
ATOM 627 C C . ARG A 1 87 ? -0.033 0.929 11.208 1.00 98.44 87 ARG A C 1
ATOM 629 O O . ARG A 1 87 ? -0.573 0.728 12.300 1.00 98.44 87 ARG A O 1
ATOM 636 N N . TYR A 1 88 ? 0.741 1.983 10.967 1.00 98.38 88 TYR A N 1
ATOM 637 C CA . TYR A 1 88 ? 0.951 3.045 11.940 1.00 98.38 88 TYR A CA 1
ATOM 638 C C . TYR A 1 88 ? -0.376 3.700 12.339 1.00 98.38 88 TYR A C 1
ATOM 640 O O . TYR A 1 88 ? -0.690 3.739 13.527 1.00 98.38 88 TYR A O 1
ATOM 648 N N . TRP A 1 89 ? -1.190 4.137 11.375 1.00 98.75 89 TRP A N 1
ATOM 649 C CA . TRP A 1 89 ? -2.442 4.839 11.668 1.00 98.75 89 TRP A CA 1
ATOM 650 C C . TRP A 1 89 ? -3.501 3.957 12.330 1.00 98.75 89 TRP A C 1
ATOM 652 O O . TRP A 1 89 ? -4.197 4.430 13.223 1.00 98.75 89 TRP A O 1
ATOM 662 N N . LEU A 1 90 ? -3.603 2.677 11.962 1.00 98.56 90 LEU A N 1
ATOM 663 C CA . LEU A 1 90 ? -4.505 1.732 12.634 1.00 98.56 90 LEU A CA 1
ATOM 664 C C . LEU A 1 90 ? -4.060 1.420 14.071 1.00 98.56 90 LEU A C 1
ATOM 666 O O . LEU A 1 90 ? -4.890 1.254 14.969 1.00 98.56 90 LEU A O 1
ATOM 670 N N . THR A 1 91 ? -2.749 1.377 14.311 1.00 96.94 91 THR A N 1
ATOM 671 C CA . THR A 1 91 ? -2.202 1.226 15.666 1.00 96.94 91 THR A CA 1
ATOM 672 C C . THR A 1 91 ? -2.447 2.482 16.495 1.00 96.94 91 THR A C 1
ATOM 674 O O . THR A 1 91 ? -2.884 2.379 17.639 1.00 96.94 91 THR A O 1
ATOM 677 N N . ASP A 1 92 ? -2.211 3.663 15.920 1.00 98.38 92 ASP A N 1
ATOM 678 C CA . ASP A 1 92 ? -2.508 4.933 16.574 1.00 98.38 92 ASP A CA 1
ATOM 679 C C . ASP A 1 92 ? -4.002 5.048 16.890 1.00 98.38 92 ASP A C 1
ATOM 681 O O . ASP A 1 92 ? -4.350 5.355 18.025 1.00 98.38 92 ASP A O 1
ATOM 685 N N . LEU A 1 93 ? -4.883 4.694 15.946 1.00 98.06 93 LEU A N 1
ATOM 686 C CA . LEU A 1 93 ? -6.330 4.652 16.155 1.00 98.06 93 LEU A CA 1
ATOM 687 C C . LEU A 1 93 ? -6.706 3.757 17.338 1.00 98.06 93 LEU A C 1
ATOM 689 O O . LEU A 1 93 ? -7.529 4.152 18.153 1.00 98.06 93 LEU A O 1
ATOM 693 N N . SER A 1 94 ? -6.081 2.587 17.469 1.00 95.12 94 SER A N 1
ATOM 694 C CA . SER A 1 94 ? -6.353 1.651 18.570 1.00 95.12 94 SER A CA 1
ATOM 695 C C . SER A 1 94 ? -6.033 2.231 19.955 1.00 95.12 94 SER A C 1
ATOM 697 O O . SER A 1 94 ? -6.575 1.767 20.956 1.00 95.12 94 SER A O 1
ATOM 699 N N . VAL A 1 95 ? -5.152 3.233 20.031 1.00 94.62 95 VAL A N 1
ATOM 700 C CA . VAL A 1 95 ? -4.749 3.887 21.285 1.00 94.62 95 VAL A CA 1
ATOM 701 C C . VAL A 1 95 ? -5.477 5.213 21.485 1.00 94.62 95 VAL A C 1
ATOM 703 O O . VAL A 1 95 ? -5.940 5.505 22.586 1.00 94.62 95 VAL A O 1
ATOM 706 N N . SER A 1 96 ? -5.549 6.032 20.438 1.00 96.69 96 SER A N 1
ATOM 707 C CA . SER A 1 96 ? -6.077 7.392 20.488 1.00 96.69 96 SER A CA 1
ATOM 708 C C . SER A 1 96 ? -7.599 7.433 20.368 1.00 96.69 96 SER A C 1
ATOM 710 O O . SER A 1 96 ? -8.227 8.332 20.926 1.00 96.69 96 SER A O 1
ATOM 712 N N . LEU A 1 97 ? -8.189 6.463 19.658 1.00 96.56 97 LEU A N 1
ATOM 713 C CA . LEU A 1 97 ? -9.610 6.403 19.301 1.00 96.56 97 LEU A CA 1
ATOM 714 C C . LEU A 1 97 ? -10.093 7.681 18.589 1.00 96.56 97 LEU A C 1
ATOM 716 O O . LEU A 1 97 ? -11.251 8.083 18.699 1.00 96.56 97 LEU A O 1
ATOM 720 N N . LEU A 1 98 ? -9.189 8.357 17.869 1.00 97.00 98 LEU A N 1
ATOM 721 C CA . LEU A 1 98 ? -9.471 9.629 17.212 1.00 97.00 98 LEU A CA 1
ATOM 722 C C . LEU A 1 98 ? -9.882 9.450 15.749 1.00 97.00 98 LEU A C 1
ATOM 724 O O . LEU A 1 98 ? -9.220 8.769 14.965 1.00 97.00 98 LEU A O 1
ATOM 728 N N . MET A 1 99 ? -10.896 10.220 15.341 1.00 95.88 99 MET A N 1
ATOM 729 C CA . MET A 1 99 ? -11.367 10.297 13.949 1.00 95.88 99 MET A CA 1
ATOM 730 C C . MET A 1 99 ? -10.264 10.661 12.944 1.00 95.88 99 MET A C 1
ATOM 732 O O . MET A 1 99 ? -10.325 10.258 11.785 1.00 95.88 99 MET A O 1
ATOM 736 N N . ASN A 1 100 ? -9.260 11.442 13.355 1.00 97.56 100 ASN A N 1
ATOM 737 C CA . ASN A 1 100 ? -8.156 11.811 12.466 1.00 97.56 100 ASN A CA 1
ATOM 738 C C . ASN A 1 100 ? -7.271 10.608 12.123 1.00 97.56 100 ASN A C 1
ATOM 740 O O . ASN A 1 100 ? -6.882 10.462 10.969 1.00 97.56 100 ASN A O 1
ATOM 744 N N . SER A 1 101 ? -6.999 9.732 13.089 1.00 98.06 101 SER A N 1
ATOM 745 C CA . SER A 1 101 ? -6.194 8.526 12.879 1.00 98.06 101 SER A CA 1
ATOM 746 C C . SER A 1 101 ? -6.917 7.544 11.966 1.00 98.06 101 SER A C 1
ATOM 748 O O . SER A 1 101 ? -6.312 7.012 11.038 1.00 98.06 101 SER A O 1
ATOM 750 N N . GLN A 1 102 ? -8.234 7.397 12.143 1.00 97.88 102 GLN A N 1
ATOM 751 C CA . GLN A 1 102 ? -9.069 6.621 11.228 1.00 97.88 102 GLN A CA 1
ATOM 752 C C . GLN A 1 102 ? -9.025 7.180 9.800 1.00 97.88 102 GLN A C 1
ATOM 754 O O . GLN A 1 102 ? -8.733 6.440 8.864 1.00 97.88 102 GLN A O 1
ATOM 759 N N . ARG A 1 103 ? -9.236 8.491 9.625 1.00 98.56 103 ARG A N 1
ATOM 760 C CA . ARG A 1 103 ? -9.181 9.125 8.298 1.00 98.56 103 ARG A CA 1
ATOM 761 C C . ARG A 1 103 ? -7.820 8.927 7.627 1.00 98.56 103 ARG A C 1
ATOM 763 O O . ARG A 1 103 ? -7.751 8.664 6.431 1.00 98.56 103 ARG A O 1
ATOM 770 N N . ASN A 1 104 ? -6.732 9.050 8.382 1.00 98.62 104 ASN A N 1
ATOM 771 C CA . ASN A 1 104 ? -5.390 8.852 7.844 1.00 98.62 104 ASN A CA 1
ATOM 772 C C . ASN A 1 104 ? -5.138 7.386 7.454 1.00 98.62 104 ASN A C 1
ATOM 774 O O . ASN A 1 104 ? -4.491 7.133 6.437 1.00 98.62 104 ASN A O 1
ATOM 778 N N . ALA A 1 105 ? -5.673 6.426 8.217 1.00 98.69 105 ALA A N 1
ATOM 779 C CA . ALA A 1 105 ? -5.638 5.011 7.856 1.00 98.69 105 ALA A CA 1
ATOM 780 C C . ALA A 1 105 ? -6.406 4.749 6.551 1.00 98.69 105 ALA A C 1
ATOM 782 O O . ALA A 1 105 ? -5.875 4.102 5.653 1.00 98.69 105 ALA A O 1
ATOM 783 N N . GLU A 1 106 ? -7.610 5.304 6.402 1.00 98.62 106 GLU A N 1
ATOM 784 C CA . GLU A 1 106 ? -8.410 5.196 5.173 1.00 98.62 106 GLU A CA 1
ATOM 785 C C . GLU A 1 106 ? -7.650 5.756 3.959 1.00 98.62 106 GLU A C 1
ATOM 787 O O . GLU A 1 106 ? -7.506 5.067 2.952 1.00 98.62 106 GLU A O 1
ATOM 792 N N . GLN A 1 107 ? -7.047 6.942 4.087 1.00 98.75 107 GLN A N 1
ATOM 793 C CA . GLN A 1 107 ? -6.238 7.549 3.021 1.00 98.75 107 GLN A CA 1
ATOM 794 C C . GLN A 1 107 ? -4.971 6.751 2.682 1.00 98.75 107 GLN A C 1
ATOM 796 O O . GLN A 1 107 ? -4.547 6.705 1.526 1.00 98.75 107 GLN A O 1
ATOM 801 N N . ALA A 1 108 ? -4.311 6.151 3.676 1.00 98.75 108 ALA A N 1
ATOM 802 C CA . ALA A 1 108 ? -3.179 5.259 3.431 1.00 98.75 108 ALA A CA 1
ATOM 803 C C . ALA A 1 108 ? -3.632 3.986 2.705 1.00 98.75 108 ALA A C 1
ATOM 805 O O . ALA A 1 108 ? -2.979 3.558 1.755 1.00 98.75 108 ALA A O 1
ATOM 806 N N . ARG A 1 109 ? -4.783 3.421 3.092 1.00 98.62 109 ARG A N 1
ATOM 807 C CA . ARG A 1 109 ? -5.365 2.246 2.436 1.00 98.62 109 ARG A CA 1
ATOM 808 C C . ARG A 1 109 ? -5.726 2.527 0.980 1.00 98.62 109 ARG A C 1
ATOM 810 O O . ARG A 1 109 ? -5.398 1.712 0.128 1.00 98.62 109 ARG A O 1
ATOM 817 N N . GLU A 1 110 ? -6.352 3.661 0.678 1.00 98.62 110 GLU A N 1
ATOM 818 C CA . GLU A 1 110 ? -6.672 4.052 -0.703 1.00 98.62 110 GLU A CA 1
ATOM 819 C C . GLU A 1 110 ? -5.411 4.131 -1.573 1.00 98.62 110 GLU A C 1
ATOM 821 O O . GLU A 1 110 ? -5.324 3.452 -2.595 1.00 98.62 110 GLU A O 1
ATOM 826 N N . ARG A 1 111 ? -4.383 4.858 -1.112 1.00 98.50 111 ARG A N 1
ATOM 827 C CA . ARG A 1 111 ? -3.095 4.956 -1.822 1.00 98.50 111 ARG A CA 1
ATOM 828 C C . ARG A 1 111 ? -2.432 3.593 -2.030 1.00 98.50 111 ARG A C 1
ATOM 830 O O . ARG A 1 111 ? -1.851 3.351 -3.087 1.00 98.50 111 ARG A O 1
ATOM 837 N N . LEU A 1 112 ? -2.510 2.713 -1.033 1.00 98.75 112 LEU A N 1
ATOM 838 C CA . LEU A 1 112 ? -1.971 1.360 -1.123 1.00 98.75 112 LEU A CA 1
ATOM 839 C C . LEU A 1 112 ? -2.701 0.540 -2.192 1.00 98.75 112 LEU A C 1
ATOM 841 O O . LEU A 1 112 ? -2.056 -0.120 -3.003 1.00 98.75 112 LEU A O 1
ATOM 845 N N . LEU A 1 113 ? -4.034 0.594 -2.224 1.00 98.12 113 LEU A N 1
ATOM 846 C CA . LEU A 1 113 ? -4.826 -0.123 -3.224 1.00 98.12 113 LEU A CA 1
ATOM 847 C C . LEU A 1 113 ? -4.503 0.354 -4.646 1.00 98.12 113 LEU A C 1
ATOM 849 O O . LEU A 1 113 ? -4.297 -0.489 -5.520 1.00 98.12 113 LEU A O 1
ATOM 853 N N . ASP A 1 114 ? -4.339 1.663 -4.850 1.00 97.94 114 ASP A N 1
ATOM 854 C CA . ASP A 1 114 ? -3.930 2.226 -6.143 1.00 97.94 114 ASP A CA 1
ATOM 855 C C . ASP A 1 114 ? -2.556 1.697 -6.596 1.00 97.94 114 ASP A C 1
ATOM 857 O O . ASP A 1 114 ? -2.357 1.329 -7.759 1.00 97.94 114 ASP A O 1
ATOM 861 N N . GLN A 1 115 ? -1.590 1.610 -5.677 1.00 97.75 115 GLN A N 1
ATOM 862 C CA . GLN A 1 115 ? -0.267 1.044 -5.965 1.00 97.75 115 GLN A CA 1
ATOM 863 C C . GLN A 1 115 ? -0.361 -0.452 -6.302 1.00 97.75 115 GLN A C 1
ATOM 865 O O . GLN A 1 115 ? 0.273 -0.914 -7.254 1.00 97.75 115 GLN A O 1
ATOM 870 N N . LEU A 1 116 ? -1.194 -1.203 -5.574 1.00 98.00 116 LEU A N 1
ATOM 871 C CA . LEU A 1 116 ? -1.454 -2.617 -5.842 1.00 98.00 116 LEU A CA 1
ATOM 872 C C . LEU A 1 116 ? -2.129 -2.839 -7.204 1.00 98.00 116 LEU A C 1
ATOM 874 O O . LEU A 1 116 ? -1.800 -3.808 -7.886 1.00 98.00 116 LEU A O 1
ATOM 878 N N . ASP A 1 117 ? -3.016 -1.946 -7.648 1.00 96.94 117 ASP A N 1
ATOM 879 C CA . ASP A 1 117 ? -3.582 -2.000 -9.006 1.00 96.94 117 ASP A CA 1
ATOM 880 C C . ASP A 1 117 ? -2.502 -1.836 -10.084 1.00 96.94 117 ASP A C 1
ATOM 882 O O . ASP A 1 117 ? -2.539 -2.502 -11.124 1.00 96.94 117 ASP A O 1
ATOM 886 N N . GLY A 1 118 ? -1.482 -1.015 -9.815 1.00 94.56 118 GLY A N 1
ATOM 887 C CA . GLY A 1 118 ? -0.283 -0.921 -10.647 1.00 94.56 118 GLY A CA 1
ATOM 888 C C . GLY A 1 118 ? 0.464 -2.254 -10.769 1.00 94.56 118 GLY A C 1
ATOM 889 O O . GLY A 1 118 ? 0.831 -2.653 -11.877 1.00 94.56 118 GLY A O 1
ATOM 890 N N . LEU A 1 119 ? 0.640 -2.965 -9.651 1.00 96.12 119 LEU A N 1
ATOM 891 C CA . LEU A 1 119 ? 1.339 -4.257 -9.589 1.00 96.12 119 LEU A CA 1
ATOM 892 C C . LEU A 1 119 ? 0.522 -5.419 -10.176 1.00 96.12 119 LEU A C 1
ATOM 894 O O . LEU A 1 119 ? 1.097 -6.373 -10.706 1.00 96.12 119 LEU A O 1
ATOM 898 N N . SER A 1 120 ? -0.810 -5.330 -10.134 1.00 96.31 120 SER A N 1
ATOM 899 C CA . SER A 1 120 ? -1.730 -6.387 -10.584 1.00 96.31 120 SER A CA 1
ATOM 900 C C . SER A 1 120 ? -1.560 -6.733 -12.066 1.00 96.31 120 SER A C 1
ATOM 902 O O . SER A 1 120 ? -1.782 -7.867 -12.481 1.00 96.31 120 SER A O 1
ATOM 904 N N . LYS A 1 121 ? -1.082 -5.780 -12.876 1.00 92.06 121 LYS A N 1
ATOM 905 C CA . LYS A 1 121 ? -0.785 -5.998 -14.302 1.00 92.06 121 LYS A CA 1
ATOM 906 C C . LYS A 1 121 ? 0.278 -7.073 -14.533 1.00 92.06 121 LYS A C 1
ATOM 908 O O . LYS A 1 121 ? 0.229 -7.754 -15.553 1.00 92.06 121 LYS A O 1
ATOM 913 N N . SER A 1 122 ? 1.227 -7.198 -13.607 1.00 92.00 122 SER A N 1
ATOM 914 C CA . SER A 1 122 ? 2.343 -8.144 -13.696 1.00 92.00 122 SER A CA 1
ATOM 915 C C . SER A 1 122 ? 2.129 -9.369 -12.810 1.00 92.00 122 SER A C 1
ATOM 917 O O . SER A 1 122 ? 2.505 -10.471 -13.202 1.00 92.00 122 SER A O 1
ATOM 919 N N . SER A 1 123 ? 1.514 -9.181 -11.638 1.00 94.56 123 SER A N 1
ATOM 920 C CA . SER A 1 123 ? 1.374 -10.218 -10.607 1.00 94.56 123 SER A CA 1
ATOM 921 C C . SER A 1 123 ? -0.034 -10.216 -9.989 1.00 94.56 123 SER A C 1
ATOM 923 O O . SER A 1 123 ? -0.183 -9.912 -8.802 1.00 94.56 123 SER A O 1
ATOM 925 N N . PRO A 1 124 ? -1.086 -10.539 -10.763 1.00 96.94 124 PRO A N 1
ATOM 926 C CA . PRO A 1 124 ? -2.473 -10.408 -10.310 1.00 96.94 124 PRO A CA 1
ATOM 927 C C . PRO A 1 124 ? -2.806 -11.325 -9.128 1.00 96.94 124 PRO A C 1
ATOM 929 O O . PRO A 1 124 ? -3.540 -10.928 -8.225 1.00 96.94 124 PRO A O 1
ATOM 932 N N . ASP A 1 125 ? -2.245 -12.535 -9.107 1.00 97.25 125 ASP A N 1
ATOM 933 C CA . ASP A 1 125 ? -2.544 -13.522 -8.070 1.00 97.25 125 A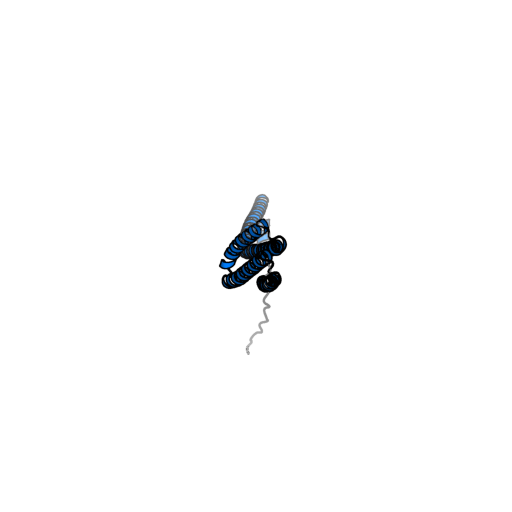SP A CA 1
ATOM 934 C C . ASP A 1 125 ? -1.954 -13.124 -6.715 1.00 97.25 125 ASP A C 1
ATOM 936 O O . ASP A 1 125 ? -2.676 -13.104 -5.719 1.00 97.25 125 ASP A O 1
ATOM 940 N N . ALA A 1 126 ? -0.689 -12.691 -6.708 1.00 95.25 126 ALA A N 1
ATOM 941 C CA . ALA A 1 126 ? -0.026 -12.172 -5.515 1.00 95.25 126 ALA A CA 1
ATOM 942 C C . ALA A 1 126 ? -0.730 -10.917 -4.980 1.00 95.25 126 ALA A C 1
ATOM 944 O O . ALA A 1 126 ? -0.981 -10.799 -3.785 1.00 95.25 126 ALA A O 1
ATOM 945 N N . VAL A 1 127 ? -1.117 -9.988 -5.863 1.00 97.81 127 VAL A N 1
ATOM 946 C CA . VAL A 1 127 ? -1.861 -8.787 -5.453 1.00 97.81 127 VAL A CA 1
ATOM 947 C C . VAL A 1 127 ? -3.208 -9.146 -4.834 1.00 97.81 127 VAL A C 1
ATOM 949 O O . VAL A 1 127 ? -3.614 -8.532 -3.850 1.00 97.81 127 VAL A O 1
ATOM 952 N N . ARG A 1 128 ? -3.914 -10.129 -5.392 1.00 98.00 128 ARG A N 1
ATOM 953 C CA . ARG A 1 128 ? -5.191 -10.591 -4.847 1.00 98.00 128 ARG A CA 1
ATOM 954 C C . ARG A 1 128 ? -5.025 -11.196 -3.453 1.00 98.00 128 ARG A C 1
ATOM 956 O O . ARG A 1 128 ? -5.842 -10.898 -2.592 1.00 98.00 128 ARG A O 1
ATOM 963 N N . GLU A 1 129 ? -3.992 -12.002 -3.229 1.00 97.75 129 GLU A N 1
ATOM 964 C CA . GLU A 1 129 ? -3.675 -12.556 -1.904 1.00 97.75 129 GLU A CA 1
ATOM 965 C C . GLU A 1 129 ? -3.349 -11.446 -0.897 1.00 97.75 129 GLU A C 1
ATOM 967 O O . GLU A 1 129 ? -3.982 -11.365 0.153 1.00 97.75 129 GLU A O 1
ATOM 972 N N . ILE A 1 130 ? -2.476 -10.505 -1.270 1.00 98.06 130 ILE A N 1
ATOM 973 C CA . ILE A 1 130 ? -2.131 -9.340 -0.441 1.00 98.06 130 ILE A CA 1
ATOM 974 C C . ILE A 1 130 ? -3.374 -8.512 -0.083 1.00 98.06 130 ILE A C 1
ATOM 976 O O . ILE A 1 130 ? -3.516 -8.064 1.052 1.00 98.06 130 ILE A O 1
ATOM 980 N N . ARG A 1 131 ? -4.299 -8.308 -1.029 1.00 98.38 131 ARG A N 1
ATOM 981 C CA . ARG A 1 131 ? -5.546 -7.565 -0.780 1.00 98.38 131 ARG A CA 1
ATOM 982 C C . ARG A 1 131 ? -6.427 -8.239 0.263 1.00 98.38 131 ARG A C 1
ATOM 984 O O . ARG A 1 131 ? -6.970 -7.536 1.107 1.00 98.38 131 ARG A O 1
ATOM 991 N N . VAL A 1 132 ? -6.544 -9.566 0.224 1.00 98.38 132 VAL A N 1
ATOM 992 C CA . VAL A 1 132 ? -7.309 -10.321 1.228 1.00 98.38 132 VAL A CA 1
ATOM 993 C C . VAL A 1 132 ? -6.711 -10.108 2.619 1.00 98.38 132 VAL A C 1
ATOM 995 O O . VAL A 1 132 ? -7.433 -9.739 3.541 1.00 98.38 132 VAL A O 1
ATOM 998 N N . GLU A 1 133 ? -5.392 -10.245 2.753 1.00 98.44 133 GLU A N 1
ATOM 999 C CA . GLU A 1 133 ? -4.702 -10.050 4.033 1.00 98.44 133 GLU A CA 1
ATOM 1000 C C . GLU A 1 133 ? -4.809 -8.596 4.538 1.00 98.44 133 GLU A C 1
ATOM 1002 O O . GLU A 1 133 ? -5.030 -8.364 5.726 1.00 98.44 133 GLU A O 1
ATOM 1007 N N . ILE A 1 134 ? -4.726 -7.593 3.651 1.00 98.56 134 ILE A N 1
ATOM 1008 C CA . ILE A 1 134 ? -4.948 -6.180 4.013 1.00 98.56 134 ILE A CA 1
ATOM 1009 C C . ILE A 1 134 ? -6.383 -5.950 4.492 1.00 98.56 134 ILE A C 1
ATOM 1011 O O . ILE A 1 134 ? -6.589 -5.242 5.480 1.00 98.56 134 ILE A O 1
ATOM 1015 N N . ASP A 1 135 ? -7.375 -6.507 3.799 1.00 98.56 135 ASP A N 1
ATOM 1016 C CA . ASP A 1 135 ? -8.784 -6.324 4.142 1.00 98.56 135 ASP A CA 1
ATOM 1017 C C . ASP A 1 135 ? -9.104 -6.930 5.509 1.00 98.56 135 ASP A C 1
ATOM 1019 O O . ASP A 1 135 ? -9.724 -6.266 6.346 1.00 98.56 135 ASP A O 1
ATOM 1023 N N . ASP A 1 136 ? -8.612 -8.140 5.772 1.00 98.62 136 ASP A N 1
ATOM 1024 C CA . ASP A 1 136 ? -8.763 -8.784 7.072 1.00 98.62 136 ASP A CA 1
ATOM 1025 C C . ASP A 1 136 ? -7.991 -8.036 8.169 1.00 98.62 136 ASP A C 1
ATOM 1027 O O . ASP A 1 136 ? -8.535 -7.808 9.254 1.00 98.62 136 ASP A O 1
ATOM 1031 N N . TYR A 1 137 ? -6.772 -7.557 7.890 1.00 98.62 137 TYR A N 1
ATOM 1032 C CA . TYR A 1 137 ? -6.017 -6.723 8.827 1.00 98.62 137 TYR A CA 1
ATOM 1033 C C . TYR A 1 137 ? -6.800 -5.466 9.235 1.00 98.62 137 TYR A C 1
ATOM 1035 O O . TYR A 1 137 ? -6.999 -5.207 10.427 1.00 98.62 137 TYR A O 1
ATOM 1043 N N . VAL A 1 138 ? -7.262 -4.694 8.247 1.00 98.69 138 VAL A N 1
ATOM 1044 C CA . VAL A 1 138 ? -7.997 -3.438 8.452 1.00 98.69 138 VAL A CA 1
ATOM 1045 C C . VAL A 1 138 ? -9.285 -3.700 9.217 1.00 98.69 138 VAL A C 1
ATOM 1047 O O . VAL A 1 138 ? -9.564 -3.013 10.200 1.00 98.69 138 VAL A O 1
ATOM 1050 N N . LYS A 1 139 ? -10.048 -4.717 8.809 1.00 98.69 139 LYS A N 1
ATOM 1051 C CA . LYS A 1 139 ? -11.295 -5.098 9.469 1.00 98.69 139 LYS A CA 1
ATOM 1052 C C . LYS A 1 139 ? -11.071 -5.381 10.953 1.00 98.69 139 LYS A C 1
ATOM 1054 O O . LYS A 1 139 ? -11.730 -4.770 11.791 1.00 98.69 139 LYS A O 1
ATOM 1059 N N . ARG A 1 140 ? -10.115 -6.251 11.293 1.00 98.69 140 ARG A N 1
ATOM 1060 C CA . ARG A 1 140 ? -9.842 -6.622 12.691 1.00 98.69 140 ARG A CA 1
ATOM 1061 C C . ARG A 1 140 ? -9.319 -5.455 13.520 1.00 98.69 140 ARG A C 1
ATOM 1063 O O . ARG A 1 140 ? -9.702 -5.318 14.679 1.00 98.69 140 ARG A O 1
ATOM 1070 N N . ALA A 1 141 ? -8.495 -4.588 12.936 1.00 98.38 141 ALA A N 1
ATOM 1071 C CA . ALA A 1 141 ? -8.019 -3.387 13.615 1.00 98.38 141 ALA A CA 1
ATOM 1072 C C . ALA A 1 141 ? -9.160 -2.399 13.928 1.00 98.38 141 ALA A C 1
ATOM 1074 O O . ALA A 1 141 ? -9.201 -1.834 15.021 1.00 98.38 141 ALA A O 1
ATOM 1075 N N . LEU A 1 142 ? -10.113 -2.218 13.008 1.00 98.44 142 LEU A N 1
ATOM 1076 C CA . LEU A 1 142 ? -11.284 -1.364 13.232 1.00 98.44 142 LEU A CA 1
ATOM 1077 C C . LEU A 1 142 ? -12.259 -1.971 14.252 1.00 98.44 142 LEU A C 1
ATOM 1079 O O . LEU A 1 142 ? -12.727 -1.259 15.138 1.00 98.44 142 LEU A O 1
ATOM 1083 N N . GLU A 1 143 ? -12.517 -3.281 14.189 1.00 98.50 143 GLU A N 1
ATOM 1084 C CA . GLU A 1 143 ? -13.326 -3.992 15.193 1.00 98.50 143 GLU A CA 1
ATOM 1085 C C . GLU A 1 143 ? -12.696 -3.899 16.599 1.00 98.50 143 GLU A C 1
ATOM 1087 O O . GLU A 1 143 ? -13.403 -3.775 17.606 1.00 98.50 143 GLU A O 1
ATOM 1092 N N . ALA A 1 144 ? -11.359 -3.913 16.687 1.00 98.38 144 ALA A N 1
ATOM 1093 C CA . ALA A 1 144 ? -10.647 -3.695 17.942 1.00 98.38 144 ALA A CA 1
ATOM 1094 C C . ALA A 1 144 ? -10.866 -2.273 18.485 1.00 98.38 144 ALA A C 1
ATOM 1096 O O . ALA A 1 144 ? -11.174 -2.113 19.668 1.00 98.38 144 ALA A O 1
ATOM 1097 N N . ALA A 1 145 ? -10.759 -1.249 17.631 1.00 97.56 145 ALA A N 1
ATOM 1098 C CA . ALA A 1 145 ? -11.006 0.143 18.009 1.00 97.56 145 ALA A CA 1
ATOM 1099 C C . ALA A 1 145 ? -12.458 0.385 18.474 1.00 97.56 145 ALA A C 1
ATOM 1101 O O . ALA A 1 145 ? -12.681 1.080 19.471 1.00 97.56 145 ALA A O 1
ATOM 1102 N N . ASP A 1 146 ? -13.444 -0.235 17.817 1.00 97.94 146 ASP A N 1
ATOM 1103 C CA . ASP A 1 146 ? -14.846 -0.203 18.261 1.00 97.94 146 ASP A CA 1
ATOM 1104 C C . ASP A 1 146 ? -15.010 -0.867 19.638 1.00 97.94 146 ASP A C 1
ATOM 1106 O O . ASP A 1 146 ? -15.583 -0.284 20.561 1.00 97.94 146 ASP A O 1
ATOM 1110 N N . SER A 1 147 ? -14.389 -2.034 19.836 1.00 98.38 147 SER A N 1
ATOM 1111 C CA . SER A 1 147 ? -14.390 -2.722 21.133 1.00 9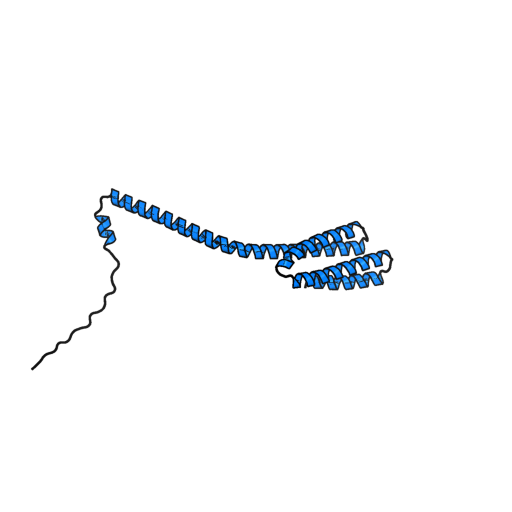8.38 147 SER A CA 1
ATOM 1112 C C . SER A 1 147 ? -13.780 -1.866 22.247 1.00 98.38 147 SER A C 1
ATOM 1114 O O . SER A 1 147 ? -14.300 -1.847 23.363 1.00 98.38 147 SER A O 1
ATOM 1116 N N . TYR A 1 148 ? -12.702 -1.125 21.970 1.00 97.88 148 TYR A N 1
ATOM 1117 C CA . TYR A 1 148 ? -12.104 -0.205 22.942 1.00 97.88 148 TYR A CA 1
ATOM 1118 C C . TYR A 1 148 ? -13.009 0.986 23.267 1.00 97.88 148 TYR A C 1
ATOM 1120 O O . TYR A 1 148 ? -13.074 1.390 24.428 1.00 97.88 148 TYR A O 1
ATOM 1128 N N . THR A 1 149 ? -13.753 1.499 22.287 1.00 96.81 149 THR A N 1
ATOM 1129 C CA . THR A 1 149 ? -14.756 2.559 22.501 1.00 96.81 149 THR A CA 1
ATOM 1130 C C . THR A 1 149 ? -15.895 2.088 23.412 1.00 96.81 149 THR A C 1
ATOM 1132 O O . THR A 1 149 ? -16.453 2.874 24.175 1.00 96.81 149 THR A O 1
ATOM 1135 N N . GLN A 1 150 ? -16.202 0.791 23.385 1.00 97.62 150 GLN A N 1
ATOM 1136 C CA . GLN A 1 150 ? -17.213 0.144 24.225 1.00 97.62 150 GLN A CA 1
ATOM 1137 C C . GLN A 1 150 ? -16.663 -0.380 25.569 1.00 97.62 150 GLN A C 1
ATOM 1139 O O . GLN A 1 150 ? -17.357 -1.117 26.264 1.00 97.62 150 GLN A O 1
ATOM 1144 N N . ASP A 1 151 ? -15.417 -0.047 25.927 1.00 97.31 151 ASP A N 1
ATOM 1145 C CA . ASP A 1 151 ? -14.696 -0.542 27.116 1.00 97.31 151 ASP A CA 1
ATOM 1146 C C . ASP A 1 151 ? -14.509 -2.080 27.173 1.00 97.31 151 ASP A C 1
ATOM 1148 O O . ASP A 1 151 ? -14.118 -2.663 28.185 1.00 97.31 151 ASP A O 1
ATOM 1152 N N . ASN A 1 152 ? -14.683 -2.766 26.039 1.00 97.62 152 ASN A N 1
ATOM 1153 C CA . ASN A 1 152 ? -14.507 -4.211 25.886 1.00 97.62 152 ASN A CA 1
ATOM 1154 C C . ASN A 1 152 ? -13.049 -4.576 25.556 1.00 97.62 152 ASN A C 1
ATOM 1156 O O . ASN A 1 152 ? -12.739 -5.187 24.531 1.00 97.62 152 ASN A O 1
ATOM 1160 N N . ARG A 1 153 ? -12.114 -4.228 26.449 1.00 96.75 153 ARG A N 1
ATOM 1161 C CA . ARG A 1 153 ? -10.661 -4.359 26.199 1.00 96.75 153 ARG A CA 1
ATOM 1162 C C . ARG A 1 153 ? -10.165 -5.783 25.954 1.00 96.75 153 ARG A C 1
ATOM 1164 O O . ARG A 1 153 ? -9.200 -5.963 25.217 1.00 96.75 153 ARG A O 1
ATOM 1171 N N . ILE A 1 154 ? -10.788 -6.791 26.568 1.00 98.25 154 ILE A N 1
ATOM 1172 C CA . ILE A 1 154 ? -10.413 -8.200 26.358 1.00 98.25 154 ILE A CA 1
ATOM 1173 C C . ILE A 1 154 ? -10.652 -8.589 24.895 1.00 98.25 154 ILE A C 1
ATOM 1175 O O . ILE A 1 154 ? -9.758 -9.140 24.255 1.00 98.25 154 ILE A O 1
ATOM 1179 N N . ILE A 1 155 ? -11.827 -8.241 24.361 1.00 98.31 155 ILE A N 1
ATOM 1180 C CA . ILE A 1 155 ? -12.190 -8.494 22.964 1.00 98.31 155 ILE A CA 1
ATOM 1181 C C . ILE A 1 155 ? -11.325 -7.648 22.030 1.00 98.31 155 ILE A C 1
ATOM 1183 O O . ILE A 1 155 ? -10.745 -8.189 21.093 1.00 98.31 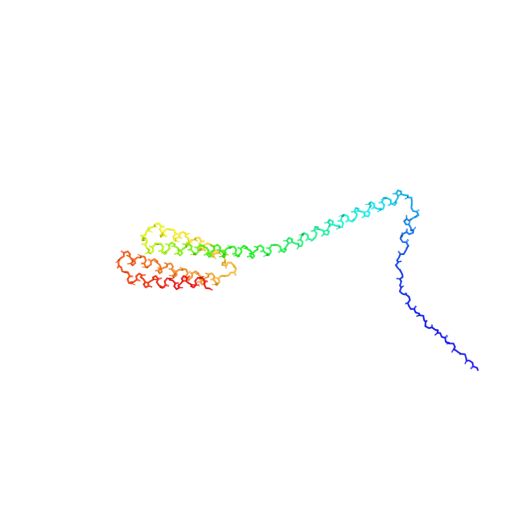155 ILE A O 1
ATOM 1187 N N . GLY A 1 156 ? -11.138 -6.360 22.339 1.00 98.06 156 GLY A N 1
ATOM 1188 C CA . GLY A 1 156 ? -10.271 -5.483 21.550 1.00 98.06 156 GLY A CA 1
ATOM 1189 C C . GLY A 1 156 ? -8.838 -6.012 21.426 1.00 98.06 156 GLY A C 1
ATOM 1190 O O . GLY A 1 156 ? -8.283 -6.055 20.333 1.00 98.06 156 GLY A O 1
ATOM 1191 N N . ASN A 1 157 ? -8.252 -6.517 22.517 1.00 97.81 157 ASN A N 1
ATOM 1192 C CA . ASN A 1 157 ? -6.908 -7.100 22.489 1.00 97.81 157 ASN A CA 1
ATOM 1193 C C . ASN A 1 157 ? -6.833 -8.404 21.685 1.00 97.81 157 ASN A C 1
ATOM 1195 O O . ASN A 1 157 ? -5.823 -8.642 21.023 1.00 97.81 157 ASN A O 1
ATOM 1199 N N . ALA A 1 158 ? -7.871 -9.244 21.744 1.00 98.50 158 ALA A N 1
ATOM 1200 C CA . ALA A 1 158 ? -7.942 -10.462 20.940 1.00 98.50 158 ALA A CA 1
ATOM 1201 C C . ALA A 1 158 ? -8.007 -10.128 19.440 1.00 98.50 158 ALA A C 1
ATOM 1203 O O . ALA A 1 158 ? -7.202 -10.634 18.663 1.00 98.50 158 ALA A O 1
ATOM 1204 N N . LEU A 1 159 ? -8.874 -9.188 19.057 1.00 98.56 159 LEU A N 1
ATOM 1205 C CA . LEU A 1 159 ? -8.998 -8.706 17.679 1.00 98.56 159 LEU A CA 1
ATOM 1206 C C . LEU A 1 159 ? -7.707 -8.053 17.177 1.00 98.56 159 LEU A C 1
ATOM 1208 O O . LEU A 1 159 ? -7.280 -8.313 16.056 1.00 98.56 159 LEU A O 1
ATOM 1212 N N . LEU A 1 160 ? -7.032 -7.255 18.010 1.00 97.56 160 LEU A N 1
ATOM 1213 C CA . LEU A 1 160 ? -5.750 -6.653 17.646 1.00 97.56 160 LEU A CA 1
ATOM 1214 C C . LEU A 1 160 ? -4.643 -7.708 17.483 1.00 97.56 160 LEU A C 1
ATOM 1216 O O . LEU A 1 160 ? -3.751 -7.542 16.650 1.00 97.56 160 LEU A O 1
ATOM 1220 N N . ALA A 1 161 ? -4.682 -8.795 18.258 1.00 98.00 161 ALA A N 1
ATOM 1221 C CA . ALA A 1 161 ? -3.772 -9.920 18.071 1.00 98.00 161 ALA A CA 1
ATOM 1222 C C . ALA A 1 161 ? -4.031 -10.638 16.736 1.00 98.00 161 ALA A C 1
ATOM 1224 O O . ALA A 1 161 ? -3.073 -10.894 16.011 1.00 98.00 161 ALA A O 1
ATOM 1225 N N . GLU A 1 162 ? -5.295 -10.877 16.374 1.00 97.94 162 GLU A N 1
ATOM 1226 C CA . GLU A 1 162 ? -5.671 -11.409 15.055 1.00 97.94 162 GLU A CA 1
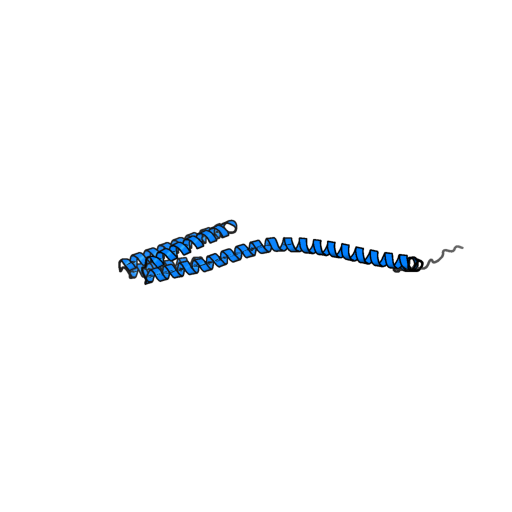ATOM 1227 C C . GLU A 1 162 ? -5.216 -10.475 13.924 1.00 97.94 162 GLU A C 1
ATOM 1229 O O . GLU A 1 162 ? -4.581 -10.917 12.970 1.00 97.94 162 GLU A O 1
ATOM 1234 N N . ALA A 1 163 ? -5.448 -9.165 14.060 1.00 98.06 163 ALA A N 1
ATOM 1235 C CA . ALA A 1 163 ? -5.012 -8.157 13.096 1.00 98.06 163 ALA A CA 1
ATOM 1236 C C . ALA A 1 163 ? -3.495 -8.234 12.830 1.00 98.06 163 ALA A C 1
ATOM 1238 O O . ALA A 1 163 ? -3.051 -8.146 11.687 1.00 98.06 163 ALA A O 1
ATOM 1239 N N . ARG A 1 164 ? -2.677 -8.452 13.869 1.00 97.00 164 ARG A N 1
ATOM 1240 C CA . ARG A 1 164 ? -1.217 -8.594 13.717 1.00 97.00 164 ARG A CA 1
ATOM 1241 C C . ARG A 1 164 ? -0.818 -9.809 12.882 1.00 97.00 164 ARG A C 1
ATOM 1243 O O . ARG A 1 164 ? 0.197 -9.730 12.194 1.00 97.00 164 ARG A O 1
ATOM 1250 N N . THR A 1 165 ? -1.584 -10.898 12.918 1.00 98.00 165 THR A N 1
ATOM 1251 C CA . THR A 1 165 ? -1.337 -12.069 12.065 1.00 98.00 165 THR A CA 1
ATOM 1252 C C . THR A 1 165 ? -1.505 -11.700 10.596 1.00 98.00 165 THR A C 1
ATOM 1254 O O . THR A 1 165 ? -0.555 -11.854 9.835 1.00 98.00 165 THR A O 1
ATOM 1257 N N . TYR A 1 166 ? -2.641 -11.106 10.227 1.00 98.25 166 TYR A N 1
ATOM 1258 C CA . TYR A 1 166 ? -2.885 -10.637 8.859 1.00 98.25 166 TYR A CA 1
ATOM 1259 C C . TYR A 1 166 ? -1.846 -9.599 8.415 1.00 98.25 166 TYR A C 1
ATOM 1261 O O . TYR A 1 166 ? -1.273 -9.699 7.336 1.00 98.25 166 TYR A O 1
ATOM 1269 N N . SER A 1 167 ? -1.496 -8.650 9.293 1.00 97.50 167 SER A N 1
ATOM 1270 C CA . SER A 1 167 ? -0.434 -7.682 8.998 1.00 97.50 167 SER A CA 1
ATOM 1271 C C . SER A 1 167 ? 0.924 -8.339 8.743 1.00 97.50 167 SER A C 1
ATOM 1273 O O . SER A 1 167 ? 1.709 -7.782 7.985 1.00 97.50 167 SER A O 1
ATOM 1275 N N . THR A 1 168 ? 1.226 -9.462 9.397 1.00 96.94 168 THR A N 1
ATOM 1276 C CA . THR A 1 168 ? 2.486 -10.192 9.196 1.00 96.94 168 THR A CA 1
ATOM 1277 C C . THR A 1 168 ? 2.475 -10.937 7.867 1.00 96.94 168 THR A C 1
ATOM 1279 O O . THR A 1 168 ? 3.490 -10.961 7.183 1.00 96.94 168 THR A O 1
ATOM 1282 N N . ASN A 1 169 ? 1.329 -11.499 7.479 1.00 96.81 169 ASN A N 1
ATOM 1283 C CA . ASN A 1 169 ? 1.174 -12.208 6.211 1.00 96.81 169 ASN A CA 1
ATOM 1284 C C . ASN A 1 169 ? 1.336 -11.286 4.995 1.00 96.81 169 ASN A C 1
ATOM 1286 O O . ASN A 1 169 ? 1.829 -11.733 3.968 1.00 96.81 169 ASN A O 1
ATOM 1290 N N . VAL A 1 170 ? 0.969 -10.003 5.106 1.00 95.69 170 VAL A N 1
ATOM 1291 C CA . VAL A 1 170 ? 1.229 -9.008 4.046 1.00 95.69 170 VAL A CA 1
ATOM 1292 C C . VAL A 1 170 ? 2.733 -8.783 3.818 1.00 95.69 170 VAL A C 1
ATOM 1294 O O . VAL A 1 170 ? 3.138 -8.495 2.694 1.00 95.69 170 VAL A O 1
ATOM 1297 N N . ASP A 1 171 ? 3.553 -8.897 4.869 1.00 89.81 171 ASP A N 1
ATOM 1298 C CA . ASP A 1 171 ? 5.008 -8.680 4.826 1.00 89.81 171 ASP A CA 1
ATOM 1299 C C . ASP A 1 171 ? 5.811 -9.967 4.501 1.00 89.81 171 ASP A C 1
ATOM 1301 O O . ASP A 1 171 ? 7.035 -9.891 4.359 1.00 89.81 171 ASP A O 1
ATOM 1305 N N . ALA A 1 172 ? 5.154 -11.133 4.440 1.00 82.19 172 ALA A N 1
ATOM 1306 C CA . ALA A 1 172 ? 5.779 -12.453 4.274 1.00 82.19 172 ALA A CA 1
ATOM 1307 C C . ALA A 1 172 ? 6.140 -12.772 2.813 1.00 82.19 172 ALA A C 1
ATOM 1309 O O . ALA A 1 172 ? 7.230 -13.362 2.611 1.00 82.19 172 ALA A O 1
#

Secondary structure (DSSP, 8-state):
-----PPPP---PPPPP-THHHHHHTTS-HHHHHHHHHHHHHHHHHHHHHHHHHHHHHHHHHHHHHHHHHHHHHHHHHHHHHHHHHHHHHHHHHHH--HHHHHHHHHHHHHHHHHHHHHHTT-HHHHHHHHHHHHHHHHHHHHHHHHHHTT-HHHHHHHHHHHHHHHHHHT-